Protein AF-F0XRX4-F1 (afdb_monomer_lite)

InterPro domains:
  IPR019019 H-type lectin domain [PF09458] (118-156)
  IPR037221 H-type lectin domain superfamily [G3DSA:2.60.40.2080] (77-157)
  IPR037221 H-type lectin domain superfamily [SSF141086] (106-167)

pLDDT: mean 74.39, std 20.49, range [30.7, 98.38]

Structure (mmCIF, N/CA/C/O backbone):
data_AF-F0XRX4-F1
#
_entry.id   AF-F0XRX4-F1
#
loop_
_atom_site.group_PDB
_atom_site.id
_atom_site.type_symbol
_atom_site.label_atom_id
_atom_site.label_alt_id
_atom_site.label_comp_id
_atom_site.label_asym_id
_atom_site.label_entity_id
_atom_site.label_seq_id
_atom_site.pdbx_PDB_ins_code
_atom_site.Cartn_x
_atom_site.Cartn_y
_atom_site.Cartn_z
_atom_site.occupancy
_atom_site.B_iso_or_equiv
_atom_site.auth_seq_id
_atom_site.auth_comp_id
_atom_site.auth_asym_id
_atom_site.auth_atom_id
_atom_site.pdbx_PDB_model_num
ATOM 1 N N . MET A 1 1 ? -14.670 41.057 40.651 1.00 52.41 1 MET A N 1
ATOM 2 C CA . MET A 1 1 ? -14.157 40.049 41.609 1.00 52.41 1 MET A CA 1
ATOM 3 C C . MET A 1 1 ? -13.850 40.793 42.905 1.00 52.41 1 MET A C 1
ATOM 5 O O . MET A 1 1 ? -13.531 41.975 42.804 1.00 52.41 1 MET A O 1
ATOM 9 N N . PRO A 1 2 ? -14.107 40.212 44.087 1.00 48.38 2 PRO A N 1
ATOM 10 C CA . PRO A 1 2 ? -13.478 38.968 44.546 1.00 48.38 2 PRO A CA 1
ATOM 11 C C . PRO A 1 2 ? -14.345 37.712 44.371 1.00 48.38 2 PRO A C 1
ATOM 13 O O . PRO A 1 2 ? -15.384 37.756 43.712 1.00 48.38 2 PRO A O 1
ATOM 16 N N . ASP A 1 3 ? -13.838 36.601 44.903 1.00 46.47 3 ASP A N 1
ATOM 17 C CA . ASP A 1 3 ? -14.201 35.230 44.555 1.00 46.47 3 ASP A CA 1
ATOM 18 C C . ASP A 1 3 ? -15.249 34.540 45.436 1.00 46.47 3 ASP A C 1
ATOM 20 O O . ASP A 1 3 ? -15.666 34.997 46.499 1.00 46.47 3 ASP A O 1
ATOM 24 N N . THR A 1 4 ? -15.640 33.371 44.933 1.00 64.06 4 THR A N 1
ATOM 25 C CA . THR A 1 4 ? -16.513 32.359 45.529 1.00 64.06 4 THR A CA 1
ATOM 26 C C . THR A 1 4 ? -16.225 32.020 46.994 1.00 64.06 4 THR A C 1
ATOM 28 O O . THR A 1 4 ? -15.068 31.906 47.393 1.00 64.06 4 THR A O 1
ATOM 31 N N . LEU A 1 5 ? -17.263 31.584 47.717 1.00 52.06 5 LEU A N 1
ATOM 32 C CA . LEU A 1 5 ? -17.108 30.536 48.732 1.00 52.06 5 LEU A CA 1
ATOM 33 C C . LEU A 1 5 ? -18.310 29.579 48.710 1.00 52.06 5 LEU A C 1
ATOM 35 O O . LEU A 1 5 ? -19.432 29.952 49.051 1.00 52.06 5 LEU A O 1
ATOM 39 N N . LYS A 1 6 ? -18.072 28.326 48.301 1.00 57.78 6 LYS A N 1
ATOM 40 C CA . LYS A 1 6 ? -19.078 27.251 48.340 1.00 57.78 6 LYS A CA 1
ATOM 41 C C . LYS A 1 6 ? -19.464 26.966 49.795 1.00 57.78 6 LYS A C 1
ATOM 43 O O . LYS A 1 6 ? -18.584 26.707 50.612 1.00 57.78 6 LYS A O 1
ATOM 48 N N . ARG A 1 7 ? -20.762 26.922 50.112 1.00 53.88 7 ARG A N 1
ATOM 49 C CA . ARG A 1 7 ? -21.255 26.386 51.393 1.00 53.88 7 ARG A CA 1
ATOM 50 C C . ARG A 1 7 ? -21.878 25.011 51.185 1.00 53.88 7 ARG A C 1
ATOM 52 O O . ARG A 1 7 ? -22.999 24.885 50.707 1.00 53.88 7 ARG A O 1
ATOM 59 N N . GLN A 1 8 ? -21.114 23.986 51.544 1.00 51.47 8 GLN A N 1
ATOM 60 C CA . GLN A 1 8 ? -21.570 22.605 51.650 1.00 51.47 8 GLN A CA 1
ATOM 61 C C . GLN A 1 8 ? -22.544 22.492 52.831 1.00 51.47 8 GLN A C 1
ATOM 63 O O . GLN A 1 8 ? -22.157 22.741 53.972 1.00 51.47 8 GLN A O 1
ATOM 68 N N . ILE A 1 9 ? -23.803 22.131 52.572 1.00 49.22 9 ILE A N 1
ATOM 69 C CA . ILE A 1 9 ? -24.787 21.894 53.636 1.00 49.22 9 ILE A CA 1
ATOM 70 C C . ILE A 1 9 ? -24.642 20.447 54.111 1.00 49.22 9 ILE A C 1
ATOM 72 O O . ILE A 1 9 ? -24.895 19.506 53.362 1.00 49.22 9 ILE A O 1
ATOM 76 N N . VAL A 1 10 ? -24.218 20.279 55.363 1.00 46.25 10 VAL A N 1
ATOM 77 C CA . VAL A 1 10 ? -24.140 18.978 56.035 1.00 46.25 10 VAL A CA 1
ATOM 78 C C . VAL A 1 10 ? -25.480 18.709 56.710 1.00 46.25 10 VAL A C 1
ATOM 80 O O . VAL A 1 10 ? -25.827 19.382 57.679 1.00 46.25 10 VAL A O 1
ATOM 83 N N . LEU A 1 11 ? -26.232 17.727 56.212 1.00 40.41 11 LEU A N 1
ATOM 84 C CA . LEU A 1 11 ? -27.474 17.295 56.848 1.00 40.41 11 LEU A CA 1
ATOM 85 C C . LEU A 1 11 ? -27.159 16.459 58.096 1.00 40.41 11 LEU A C 1
ATOM 87 O O . LEU A 1 11 ? -26.442 15.462 58.019 1.00 40.41 11 LEU A O 1
ATOM 91 N N . ARG A 1 12 ? -27.707 16.872 59.241 1.00 49.91 12 ARG A N 1
ATOM 92 C CA . ARG A 1 12 ? -27.648 16.146 60.515 1.00 49.91 12 ARG A CA 1
ATOM 93 C C . ARG A 1 12 ? -29.079 15.831 60.966 1.00 49.91 12 ARG A C 1
ATOM 95 O O . ARG A 1 12 ? -29.767 16.757 61.387 1.00 49.91 12 ARG A O 1
ATOM 102 N N . PRO A 1 13 ? -29.551 14.578 60.867 1.00 44.75 13 PRO A N 1
ATOM 103 C CA . PRO A 1 13 ? -30.803 14.183 61.494 1.00 44.75 13 PRO A CA 1
ATOM 104 C C . PRO A 1 13 ? -30.582 14.017 63.004 1.00 44.75 13 PRO A C 1
ATOM 106 O O . PRO A 1 13 ? -29.969 13.049 63.449 1.00 44.75 13 PRO A O 1
ATOM 109 N N . GLU A 1 14 ? -31.072 14.974 63.787 1.00 41.38 14 GLU A N 1
ATOM 110 C CA . GLU A 1 14 ? -31.265 14.802 65.230 1.00 41.38 14 GLU A CA 1
ATOM 111 C C . GLU A 1 14 ? -32.590 14.073 65.498 1.00 41.38 14 GLU A C 1
ATOM 113 O O . GLU A 1 14 ? -33.519 14.125 64.688 1.00 41.38 14 GLU A O 1
ATOM 118 N N . PHE A 1 15 ? -32.695 13.405 66.646 1.00 34.72 15 PHE A N 1
ATOM 119 C CA . PHE A 1 15 ? -33.946 12.829 67.133 1.00 34.72 15 PHE A CA 1
ATOM 120 C C . PHE A 1 15 ? -34.073 13.029 68.644 1.00 34.72 15 PHE A C 1
ATOM 122 O O . PHE A 1 15 ? -33.090 12.954 69.380 1.00 34.72 15 PHE A O 1
ATOM 129 N N . THR A 1 16 ? -35.305 13.247 69.101 1.00 33.00 16 THR A N 1
ATOM 130 C CA . THR A 1 16 ? -35.636 13.498 70.508 1.00 33.00 16 THR A CA 1
ATOM 131 C C . THR A 1 16 ? -36.715 12.518 70.941 1.00 33.00 16 THR A C 1
ATOM 133 O O . THR A 1 16 ? -37.772 12.462 70.315 1.00 33.00 16 THR A O 1
ATOM 136 N N . LEU A 1 17 ? -36.481 11.780 72.029 1.00 36.50 17 LEU A N 1
ATOM 137 C CA . LEU A 1 17 ? -37.506 10.973 72.693 1.00 36.50 17 LEU A CA 1
ATOM 138 C C . LEU A 1 17 ? -37.454 11.209 74.210 1.00 36.50 17 LEU A C 1
ATOM 140 O O . LEU A 1 17 ? -36.380 11.280 74.797 1.00 36.50 17 LEU A O 1
ATOM 144 N N . ASN A 1 18 ? -38.632 11.398 74.800 1.00 30.70 18 ASN A N 1
ATOM 145 C CA . ASN A 1 18 ? -38.909 12.002 76.111 1.00 30.70 18 ASN A CA 1
ATOM 146 C C . ASN A 1 18 ? -40.381 11.658 76.446 1.00 30.70 18 ASN A C 1
ATOM 148 O O . ASN A 1 18 ? -41.175 11.646 75.507 1.00 30.70 18 ASN A O 1
ATOM 152 N N . ILE A 1 19 ? -40.903 11.442 77.664 1.00 43.97 19 ILE A N 1
ATOM 153 C CA . ILE A 1 19 ? -40.462 11.141 79.055 1.00 43.97 19 ILE A CA 1
ATOM 154 C C . ILE A 1 19 ? -41.730 10.592 79.795 1.00 43.97 19 ILE A C 1
ATOM 156 O O . ILE A 1 19 ? -42.807 10.616 79.205 1.00 43.97 19 ILE A O 1
ATOM 160 N N . TYR A 1 20 ? -41.781 10.063 81.030 1.00 33.28 20 TYR A N 1
ATOM 161 C CA . TYR A 1 20 ? -40.880 9.993 82.203 1.00 33.28 20 TYR A CA 1
ATOM 162 C C . TYR A 1 20 ? -40.793 8.530 82.741 1.00 33.28 20 TYR A C 1
ATOM 164 O O . TYR A 1 20 ? -40.969 7.582 81.981 1.00 33.28 20 TYR A O 1
ATOM 172 N N . GLY A 1 21 ? -40.548 8.333 84.047 1.00 35.66 21 GLY A N 1
ATOM 173 C CA . GLY A 1 21 ? -40.675 7.061 84.779 1.00 35.66 21 GLY A CA 1
ATOM 174 C C . GLY A 1 21 ? -41.156 7.276 86.227 1.00 35.66 21 GLY A C 1
ATOM 175 O O . GLY A 1 21 ? -41.481 8.402 86.601 1.00 35.66 21 GLY A O 1
ATOM 176 N N . GLY A 1 22 ? -41.182 6.223 87.056 1.00 34.81 22 GLY A N 1
ATOM 177 C CA . GLY A 1 22 ? -41.517 6.325 88.486 1.00 34.81 22 GLY A CA 1
ATOM 178 C C . GLY A 1 22 ? -41.597 4.972 89.208 1.00 34.81 22 GLY A C 1
ATOM 179 O O . GLY A 1 22 ? -42.133 4.011 88.662 1.00 34.81 22 GLY A O 1
ATOM 180 N N . SER A 1 23 ? -41.077 4.896 90.437 1.00 44.56 23 SER A N 1
ATOM 181 C CA . SER A 1 23 ? -41.183 3.710 91.306 1.00 44.56 23 SER A CA 1
ATOM 182 C C . SER A 1 23 ? -42.476 3.736 92.126 1.00 44.56 23 SER A C 1
ATOM 184 O O . SER A 1 23 ? -42.787 4.756 92.736 1.00 44.56 23 SER A O 1
ATOM 186 N N . GLY A 1 24 ? -43.192 2.609 92.214 1.00 37.84 24 GLY A N 1
ATOM 187 C CA . GLY A 1 24 ? -44.429 2.495 92.996 1.00 37.84 24 GLY A CA 1
ATOM 188 C C . GLY A 1 24 ? -44.750 1.052 93.396 1.00 37.84 24 GLY A C 1
ATOM 189 O O . GLY A 1 24 ? -44.839 0.171 92.550 1.00 37.84 24 GLY A O 1
ATOM 190 N N . SER A 1 25 ? -44.890 0.817 94.701 1.00 43.72 25 SER A N 1
ATOM 191 C CA . SER A 1 25 ? -45.121 -0.494 95.325 1.00 43.72 25 SER A CA 1
ATOM 192 C C . SER A 1 25 ? -46.487 -1.125 95.005 1.00 43.72 25 SER A C 1
ATOM 194 O O . SER A 1 25 ? -47.507 -0.451 95.110 1.00 43.72 25 SER A O 1
ATOM 196 N N . GLY A 1 26 ? -46.498 -2.452 94.814 1.00 43.12 26 GLY A N 1
ATOM 197 C CA . GLY A 1 26 ? -47.567 -3.321 95.329 1.00 43.12 26 GLY A CA 1
ATOM 198 C C . GLY A 1 26 ? -48.664 -3.763 94.353 1.00 43.12 26 GLY A C 1
ATOM 199 O O . GLY A 1 26 ? -49.542 -2.990 93.989 1.00 43.12 26 GLY A O 1
ATOM 200 N N . GLY A 1 27 ? -48.690 -5.061 94.030 1.00 34.59 27 GLY A N 1
ATOM 201 C CA . GLY A 1 27 ? -49.813 -5.705 93.338 1.00 34.59 27 GLY A CA 1
ATOM 202 C C . GLY A 1 27 ? -49.467 -7.105 92.827 1.00 34.59 27 GLY A C 1
ATOM 203 O O . GLY A 1 27 ? -48.570 -7.255 92.005 1.00 34.59 27 GLY A O 1
ATOM 204 N N . SER A 1 28 ? -50.175 -8.134 93.303 1.00 49.69 28 SER A N 1
ATOM 205 C CA . SER A 1 28 ? -50.052 -9.509 92.794 1.00 49.69 28 SER A CA 1
ATOM 206 C C . SER A 1 28 ? -51.140 -9.783 91.758 1.00 49.69 28 SER A C 1
ATOM 208 O O . SER A 1 28 ? -52.318 -9.708 92.105 1.00 49.69 28 SER A O 1
ATOM 210 N N . GLN A 1 29 ? -50.760 -10.127 90.522 1.00 36.91 29 GLN A N 1
ATOM 211 C CA . GLN A 1 29 ? -51.643 -10.746 89.525 1.00 36.91 29 GLN A CA 1
ATOM 212 C C . GLN A 1 29 ? -50.892 -11.772 88.654 1.00 36.91 29 GLN A C 1
ATOM 214 O O . GLN A 1 29 ? -49.667 -11.872 88.676 1.00 36.91 29 GLN A O 1
ATOM 219 N N . THR A 1 30 ? -51.672 -12.595 87.952 1.00 38.78 30 THR A N 1
ATOM 220 C CA . THR A 1 30 ? -51.289 -13.851 87.286 1.00 38.78 30 THR A CA 1
ATOM 221 C C . THR A 1 30 ? -50.401 -13.694 86.043 1.00 38.78 30 THR A C 1
ATOM 223 O O . THR A 1 30 ? -50.464 -12.661 85.375 1.00 38.78 30 THR A O 1
ATOM 226 N N . PRO A 1 31 ? -49.637 -14.739 85.655 1.00 41.53 31 PRO A N 1
ATOM 227 C CA . PRO A 1 31 ? -48.826 -14.716 84.440 1.00 41.53 31 PRO A CA 1
ATOM 228 C C . PRO A 1 31 ? -49.695 -14.635 83.176 1.00 41.53 31 PRO A C 1
ATOM 230 O O . PRO A 1 31 ? -50.450 -15.554 82.861 1.00 41.53 31 PRO A O 1
ATOM 233 N N . VAL A 1 32 ? -49.545 -13.546 82.423 1.00 43.41 32 VAL A N 1
ATOM 234 C CA . VAL A 1 32 ? -50.061 -13.425 81.052 1.00 43.41 32 VAL A CA 1
ATOM 235 C C . VAL A 1 32 ? -49.101 -14.155 80.109 1.00 43.41 32 VAL A C 1
ATOM 237 O O . VAL A 1 32 ? -47.883 -14.021 80.230 1.00 43.41 32 VAL A O 1
ATOM 240 N N . ALA A 1 33 ? -49.638 -14.948 79.180 1.00 46.38 33 ALA A N 1
ATOM 241 C CA . ALA A 1 33 ? -48.832 -15.691 78.215 1.00 46.38 33 ALA A CA 1
ATOM 242 C C . ALA A 1 33 ? -48.049 -14.749 77.281 1.00 46.38 33 ALA A C 1
ATOM 244 O O . ALA A 1 33 ? -48.566 -13.716 76.853 1.00 46.38 33 ALA A O 1
ATOM 245 N N . LEU A 1 34 ? -46.813 -15.125 76.928 1.00 43.62 34 LEU A N 1
ATOM 246 C CA . LEU A 1 34 ? -46.037 -14.383 75.934 1.00 43.62 34 LEU A CA 1
ATOM 247 C C . LEU A 1 34 ? -46.741 -14.444 74.564 1.00 43.62 34 LEU A C 1
ATOM 249 O O . LEU A 1 34 ? -47.227 -15.516 74.189 1.00 43.62 34 LEU A O 1
ATOM 253 N N . PRO A 1 35 ? -46.758 -13.346 73.782 1.00 44.56 35 PRO A N 1
ATOM 254 C CA . PRO A 1 35 ? -47.213 -13.396 72.398 1.00 44.56 35 PRO A CA 1
ATOM 255 C C . PRO A 1 35 ? -46.324 -14.342 71.581 1.00 44.56 35 PRO A C 1
ATOM 257 O O . PRO A 1 35 ? -45.129 -14.496 71.850 1.00 44.56 35 PRO A O 1
ATOM 260 N N . ALA A 1 36 ? -46.918 -14.996 70.582 1.00 47.88 36 ALA A N 1
ATOM 261 C CA . ALA A 1 36 ? -46.233 -16.019 69.807 1.00 47.88 36 ALA A CA 1
ATOM 262 C C . ALA A 1 36 ? -45.001 -15.467 69.065 1.00 47.88 36 ALA A C 1
ATOM 264 O O . ALA A 1 36 ? -45.025 -14.387 68.477 1.00 47.88 36 ALA A O 1
ATOM 265 N N . ARG A 1 37 ? -43.931 -16.268 69.082 1.00 45.81 37 ARG A N 1
ATOM 266 C CA . ARG A 1 37 ? -42.669 -16.088 68.348 1.00 45.81 37 ARG A CA 1
ATOM 267 C C . ARG A 1 37 ? -42.914 -15.604 66.913 1.00 45.81 37 ARG A C 1
ATOM 269 O O . ARG A 1 37 ? -43.599 -16.301 66.173 1.00 45.81 37 ARG A O 1
ATOM 276 N N . ASN A 1 38 ? -42.286 -14.485 66.529 1.00 48.38 38 ASN A N 1
ATOM 277 C CA . ASN A 1 38 ? -42.379 -13.865 65.198 1.00 48.38 38 ASN A CA 1
ATOM 278 C C . ASN A 1 38 ? -42.434 -14.896 64.055 1.00 48.38 38 ASN A C 1
ATOM 280 O O . ASN A 1 38 ? -41.405 -15.452 63.659 1.00 48.38 38 ASN A O 1
ATOM 284 N N . THR A 1 39 ? -43.620 -15.097 63.483 1.00 54.62 39 THR A N 1
ATOM 285 C CA . THR A 1 39 ? -43.775 -15.679 62.150 1.00 54.62 39 THR A CA 1
ATOM 286 C C . THR A 1 39 ? -43.256 -14.668 61.141 1.00 54.62 39 THR A C 1
ATOM 288 O O . THR A 1 39 ? -43.887 -13.637 60.914 1.00 54.62 39 THR A O 1
ATOM 291 N N . VAL A 1 40 ? -42.083 -14.945 60.568 1.00 60.38 40 VAL A N 1
ATOM 292 C CA . VAL A 1 40 ? -41.563 -14.182 59.427 1.00 60.38 40 VAL A CA 1
ATOM 293 C C . VAL A 1 40 ? -42.552 -14.340 58.277 1.00 60.38 40 VAL A C 1
ATOM 295 O O . VAL A 1 40 ? -42.953 -15.459 57.961 1.00 60.38 40 VAL A O 1
ATOM 298 N N . ASP A 1 41 ? -42.956 -13.222 57.680 1.00 72.12 41 ASP A N 1
ATOM 299 C CA . ASP A 1 41 ? -43.899 -13.221 56.568 1.00 72.12 41 ASP A CA 1
ATOM 300 C C . ASP A 1 41 ? -43.330 -14.047 55.389 1.00 72.12 41 ASP A C 1
ATOM 302 O O . ASP A 1 41 ? -42.164 -13.849 55.007 1.00 72.12 41 ASP A O 1
ATOM 306 N N . PRO A 1 42 ? -44.097 -14.993 54.811 1.00 73.44 42 PRO A N 1
ATOM 307 C CA . PRO A 1 42 ? -43.618 -15.804 53.695 1.00 73.44 42 PRO A CA 1
ATOM 308 C C . PRO A 1 42 ? -43.205 -14.947 52.489 1.00 73.44 42 PRO A C 1
ATOM 310 O O . PRO A 1 42 ? -42.192 -15.249 51.861 1.00 73.44 42 PRO A O 1
ATOM 313 N N . THR A 1 43 ? -43.885 -13.824 52.229 1.00 81.81 43 THR A N 1
ATOM 314 C CA . THR A 1 43 ? -43.551 -12.920 51.112 1.00 81.81 43 THR A CA 1
ATOM 315 C C . THR A 1 43 ? -42.171 -12.278 51.285 1.00 81.81 43 THR A C 1
ATOM 317 O O . THR A 1 43 ? -41.396 -12.184 50.334 1.00 81.81 43 THR A O 1
ATOM 320 N N . VAL A 1 44 ? -41.799 -11.915 52.519 1.00 82.62 44 VAL A N 1
ATOM 321 C CA . VAL A 1 44 ? -40.459 -11.402 52.853 1.00 82.62 44 VAL A CA 1
ATOM 322 C C . VAL A 1 44 ? -39.396 -12.484 52.647 1.00 82.62 44 VAL A C 1
ATOM 324 O O . VAL A 1 44 ? -38.275 -12.181 52.237 1.00 82.62 44 VAL A O 1
ATOM 327 N N . THR A 1 45 ? -39.744 -13.751 52.880 1.00 86.12 45 THR A N 1
ATOM 328 C CA . THR A 1 45 ? -38.838 -14.889 52.673 1.00 86.12 45 THR A CA 1
ATOM 329 C C . THR A 1 45 ? -38.581 -15.137 51.182 1.00 86.12 45 THR A C 1
ATOM 331 O O . THR A 1 45 ? -37.426 -15.295 50.786 1.00 86.12 45 THR A O 1
ATOM 334 N N . GLU A 1 46 ? -39.620 -15.093 50.344 1.00 89.00 46 GLU A N 1
ATOM 335 C CA . GLU A 1 46 ? -39.508 -15.210 48.880 1.00 89.00 46 GLU A CA 1
ATOM 336 C C . GLU A 1 46 ? -38.710 -14.047 48.269 1.00 89.00 46 GLU A C 1
ATOM 338 O O . GLU A 1 46 ? -37.778 -14.270 47.491 1.00 89.00 46 GLU A O 1
ATOM 343 N N . LEU A 1 47 ? -38.988 -12.807 48.691 1.00 91.25 47 LEU A N 1
ATOM 344 C CA . LEU A 1 47 ? -38.222 -11.624 48.282 1.00 91.25 47 LEU A CA 1
ATOM 345 C C . LEU A 1 47 ? -36.731 -11.750 48.644 1.00 91.25 47 LEU A C 1
ATOM 347 O O . LEU A 1 47 ? -35.867 -11.392 47.841 1.00 91.25 47 LEU A O 1
ATOM 351 N N . LEU A 1 48 ? -36.405 -12.310 49.815 1.00 92.94 48 LEU A N 1
ATOM 352 C CA . LEU A 1 48 ? -35.019 -12.537 50.235 1.00 92.94 48 LEU A CA 1
ATOM 353 C C . LEU A 1 48 ? -34.296 -13.591 49.373 1.00 92.94 48 LEU A C 1
ATOM 355 O O . LEU A 1 48 ? -33.072 -13.532 49.240 1.00 92.94 48 LEU A O 1
ATOM 359 N N . VAL A 1 49 ? -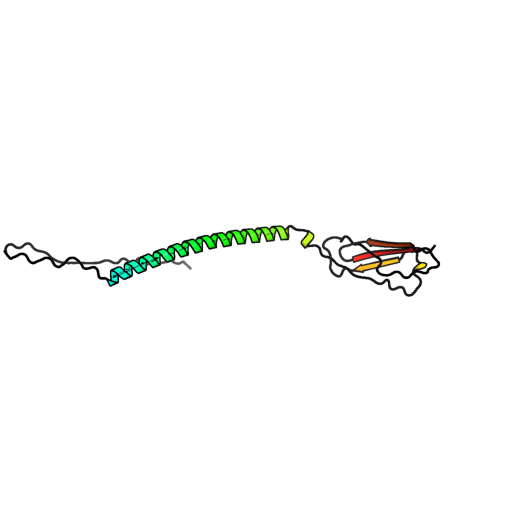35.018 -14.552 48.786 1.00 94.31 49 VAL A N 1
ATOM 360 C CA . VAL A 1 49 ? -34.459 -15.508 47.811 1.00 94.31 49 VAL A CA 1
ATOM 361 C C . VAL A 1 49 ? -34.228 -14.816 46.466 1.00 94.31 49 VAL A C 1
ATOM 363 O O . VAL A 1 49 ? -33.111 -14.860 45.950 1.00 94.31 49 VAL A O 1
ATOM 366 N N . ALA A 1 50 ? -35.225 -14.091 45.950 1.00 92.88 50 ALA A N 1
ATOM 367 C CA . ALA A 1 50 ? -35.119 -13.373 44.678 1.00 92.88 50 ALA A CA 1
ATOM 368 C C . ALA A 1 50 ? -33.966 -12.349 44.665 1.00 92.88 50 ALA A C 1
ATOM 370 O O . ALA A 1 50 ? -33.218 -12.263 43.690 1.00 92.88 50 ALA A O 1
ATOM 371 N N . VAL A 1 51 ? -33.756 -11.622 45.771 1.00 95.69 51 VAL A N 1
ATOM 372 C CA . VAL A 1 51 ? -32.624 -10.690 45.921 1.00 95.69 51 VAL A CA 1
ATOM 373 C C . VAL A 1 51 ? -31.274 -11.419 45.880 1.00 95.69 51 VAL A C 1
ATOM 375 O O . VAL A 1 51 ? -30.338 -10.915 45.258 1.00 95.69 51 VAL A O 1
ATOM 378 N N . LYS A 1 52 ? -31.151 -12.617 46.470 1.00 95.94 52 LYS A N 1
ATOM 379 C CA . LYS A 1 52 ? -29.905 -13.410 46.415 1.00 95.94 52 LYS A CA 1
ATOM 380 C C . LYS A 1 52 ? -29.605 -13.897 45.000 1.00 95.94 52 LYS A C 1
ATOM 382 O O . LYS A 1 52 ? -28.470 -13.768 44.550 1.00 95.94 52 LYS A O 1
ATOM 387 N N . GLU A 1 53 ? -30.611 -14.398 44.285 1.00 95.56 53 GLU A N 1
ATOM 388 C CA . GLU A 1 53 ? -30.452 -14.804 42.885 1.00 95.56 53 GLU A CA 1
ATOM 389 C C . GLU A 1 53 ? -30.065 -13.637 41.973 1.00 95.56 53 GLU A C 1
ATOM 391 O O . GLU A 1 53 ? -29.190 -13.785 41.122 1.00 95.56 53 GLU A O 1
ATOM 396 N N . LEU A 1 54 ? -30.707 -12.477 42.142 1.00 96.69 54 LEU A N 1
ATOM 397 C CA . LEU A 1 54 ? -30.374 -11.277 41.379 1.00 96.69 54 LEU A CA 1
ATOM 398 C C . LEU A 1 54 ? -28.945 -10.807 41.684 1.00 96.69 54 LEU A C 1
ATOM 400 O O . LEU A 1 54 ? -28.205 -10.473 40.764 1.00 96.69 54 LEU A O 1
ATOM 404 N N . THR A 1 55 ? -28.528 -10.859 42.954 1.00 97.12 55 THR A N 1
ATOM 405 C CA . THR A 1 55 ? -27.152 -10.535 43.369 1.00 97.12 55 THR A CA 1
ATOM 406 C C . THR A 1 55 ? -26.126 -11.466 42.715 1.00 97.12 55 THR A C 1
ATOM 408 O O . THR A 1 55 ? -25.094 -10.994 42.243 1.00 97.12 55 THR A O 1
ATOM 411 N N . ALA A 1 56 ? -26.407 -12.773 42.632 1.00 96.62 56 ALA A N 1
ATOM 412 C CA . ALA A 1 56 ? -25.542 -13.723 41.931 1.00 96.62 56 ALA A CA 1
ATOM 413 C C . ALA A 1 56 ? -25.426 -13.384 40.434 1.00 96.62 56 ALA A C 1
ATOM 415 O O . ALA A 1 56 ? -24.321 -13.170 39.942 1.00 96.62 56 ALA A O 1
ATOM 416 N N . LYS A 1 57 ? -26.564 -13.200 39.747 1.00 97.31 57 LYS A N 1
ATOM 417 C CA . LYS A 1 57 ? -26.620 -12.846 38.315 1.00 97.31 57 LYS A CA 1
ATOM 418 C C . LYS A 1 57 ? -25.859 -11.547 37.999 1.00 97.31 57 LYS A C 1
ATOM 420 O O . LYS A 1 57 ? -25.179 -11.478 36.980 1.00 97.31 57 LYS A O 1
ATOM 425 N N . VAL A 1 58 ? -25.924 -10.540 38.876 1.00 97.88 58 VAL A N 1
ATOM 426 C CA . VAL A 1 58 ? -25.158 -9.285 38.739 1.00 97.88 58 VAL A CA 1
ATOM 427 C C . VAL A 1 58 ? -23.650 -9.511 38.910 1.00 97.88 58 VAL A C 1
ATOM 429 O O . VAL A 1 58 ? -22.865 -8.939 38.155 1.00 97.88 58 VAL A O 1
ATOM 432 N N . ASN A 1 59 ? -23.226 -10.364 39.848 1.00 97.56 59 ASN A N 1
ATOM 433 C CA . ASN A 1 59 ? -21.809 -10.709 40.014 1.00 97.56 59 ASN A CA 1
ATOM 434 C C . ASN A 1 59 ? -21.260 -11.481 38.801 1.00 97.56 59 ASN A C 1
ATOM 436 O O . ASN A 1 59 ? -20.158 -11.185 38.341 1.00 97.56 59 ASN A O 1
ATOM 440 N N . ASP A 1 60 ? -22.033 -12.417 38.247 1.00 97.12 60 ASP A N 1
ATOM 441 C CA . ASP A 1 60 ? -21.654 -13.165 37.043 1.00 97.12 60 ASP A CA 1
ATOM 442 C C . ASP A 1 60 ? -21.515 -12.225 35.832 1.00 97.12 60 ASP A C 1
ATOM 444 O O . ASP A 1 60 ? -20.477 -12.212 35.169 1.00 97.12 60 ASP A O 1
ATOM 448 N N . GLN A 1 61 ? -22.485 -11.328 35.622 1.00 97.62 61 GLN A N 1
ATOM 449 C CA . GLN A 1 61 ? -22.401 -10.280 34.595 1.00 97.62 61 GLN A CA 1
ATOM 450 C C . GLN A 1 61 ? -21.194 -9.347 34.795 1.00 97.62 61 GLN A C 1
ATOM 452 O O . GLN A 1 61 ? -20.540 -8.963 33.824 1.00 97.62 61 GLN A O 1
ATOM 457 N N . GLN A 1 62 ? -20.851 -8.998 36.039 1.00 97.31 62 GLN A N 1
ATOM 458 C CA . GLN A 1 62 ? -19.669 -8.188 36.344 1.00 97.31 62 GLN A CA 1
ATOM 459 C C . GLN A 1 62 ? -18.360 -8.926 36.002 1.00 97.31 62 GLN A C 1
ATOM 461 O O . GLN A 1 62 ? -17.401 -8.292 35.546 1.00 97.31 62 GLN A O 1
ATOM 466 N N . ASN A 1 63 ? -18.312 -10.252 36.165 1.00 97.25 63 ASN A N 1
ATOM 467 C CA . ASN A 1 63 ? -17.183 -11.079 35.737 1.00 97.25 63 ASN A CA 1
ATOM 468 C C . ASN A 1 63 ? -17.064 -11.113 34.203 1.00 97.25 63 ASN A C 1
ATOM 470 O O . ASN A 1 63 ? -15.976 -10.855 33.678 1.00 97.25 63 ASN A O 1
ATOM 474 N N . ASP A 1 64 ? -18.171 -11.325 33.485 1.00 97.75 64 ASP A N 1
ATOM 475 C CA . ASP A 1 64 ? -18.207 -11.335 32.015 1.00 97.75 64 ASP A CA 1
ATOM 476 C C . ASP A 1 64 ? -17.784 -9.986 31.414 1.00 97.75 64 ASP A C 1
ATOM 478 O O . ASP A 1 64 ? -16.923 -9.935 30.533 1.00 97.75 64 ASP A O 1
ATOM 482 N N . ILE A 1 65 ? -18.304 -8.870 31.940 1.00 97.88 65 ILE A N 1
ATOM 483 C CA . ILE A 1 65 ? -17.897 -7.511 31.539 1.00 97.88 65 ILE A CA 1
ATOM 484 C C . ILE A 1 65 ? -16.388 -7.307 31.761 1.00 97.88 65 ILE A C 1
ATOM 486 O O . ILE A 1 65 ? -15.702 -6.727 30.916 1.00 97.88 65 ILE A O 1
ATOM 490 N N . THR A 1 66 ? -15.842 -7.832 32.862 1.00 97.81 66 THR A N 1
ATOM 491 C CA . THR A 1 66 ? -14.405 -7.752 33.171 1.00 97.81 66 THR A CA 1
ATOM 492 C C .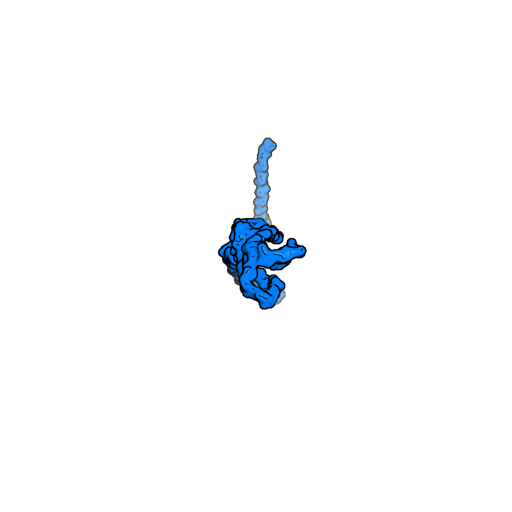 THR A 1 66 ? -13.558 -8.606 32.217 1.00 97.81 66 THR A C 1
ATOM 494 O O . THR A 1 66 ? -12.447 -8.209 31.852 1.00 97.81 66 THR A O 1
ATOM 497 N N . ALA A 1 67 ? -14.062 -9.761 31.772 1.00 97.69 67 ALA A N 1
ATOM 498 C CA . ALA A 1 67 ? -13.406 -10.604 30.774 1.00 97.69 67 ALA A CA 1
ATOM 499 C C . ALA A 1 67 ? -13.432 -9.963 29.373 1.00 97.69 67 ALA A C 1
ATOM 501 O O . ALA A 1 67 ? -12.392 -9.877 28.714 1.00 97.69 67 ALA A O 1
ATOM 502 N N . LEU A 1 68 ? -14.585 -9.433 28.953 1.00 98.19 68 LEU A N 1
ATOM 503 C CA . LEU A 1 68 ? -14.750 -8.708 27.690 1.00 98.19 68 LEU A CA 1
ATOM 504 C C . LEU A 1 68 ? -13.862 -7.457 27.631 1.00 98.19 68 LEU A C 1
ATOM 506 O O . LEU A 1 68 ? -13.201 -7.225 26.620 1.00 98.19 68 LEU A O 1
ATOM 510 N N . GLY A 1 69 ? -13.757 -6.698 28.728 1.00 98.38 69 GLY A N 1
ATOM 511 C CA . GLY A 1 69 ? -12.858 -5.542 28.817 1.00 98.38 69 GLY A CA 1
ATOM 512 C C . GLY A 1 69 ? -11.388 -5.896 28.554 1.00 98.38 69 GLY A C 1
ATOM 513 O O . GLY A 1 69 ? -10.701 -5.179 27.826 1.00 98.38 69 GLY A O 1
ATOM 514 N N . LYS A 1 70 ? -10.909 -7.040 29.065 1.00 97.62 70 LYS A N 1
ATOM 515 C CA . LYS A 1 70 ? -9.550 -7.541 28.775 1.00 97.62 70 LYS A CA 1
ATOM 516 C C . LYS A 1 70 ? -9.377 -7.915 27.300 1.00 97.62 70 LYS A C 1
ATOM 518 O O . LYS A 1 70 ? -8.343 -7.590 26.718 1.00 97.62 70 LYS A O 1
ATOM 523 N N . LEU A 1 71 ? -10.378 -8.560 26.695 1.00 98.06 71 LEU A N 1
ATOM 524 C CA . LEU A 1 71 ? -10.348 -8.946 25.281 1.00 98.06 71 LEU A CA 1
ATOM 525 C C . LEU A 1 71 ? -10.289 -7.723 24.352 1.00 98.06 71 LEU A C 1
ATOM 527 O O . LEU A 1 71 ? -9.500 -7.718 23.410 1.00 98.06 71 LEU A O 1
ATOM 531 N N . VAL A 1 72 ? -11.061 -6.671 24.639 1.00 98.38 72 VAL A N 1
ATOM 532 C CA . VAL A 1 72 ? -11.045 -5.418 23.859 1.00 98.38 72 VAL A CA 1
ATOM 533 C C . VAL A 1 72 ? -9.671 -4.740 23.917 1.00 98.38 72 VAL A C 1
ATOM 535 O O . VAL A 1 72 ? -9.160 -4.307 22.886 1.00 98.38 72 VAL A O 1
ATOM 538 N N . VAL A 1 73 ? -9.026 -4.696 25.089 1.00 98.06 73 VAL A N 1
ATOM 539 C CA . VAL A 1 73 ? -7.671 -4.127 25.236 1.00 98.06 73 VAL A CA 1
ATOM 540 C C . VAL A 1 73 ? -6.624 -4.941 24.461 1.00 98.06 73 VAL A C 1
ATOM 542 O O . VAL A 1 73 ? -5.792 -4.367 23.759 1.00 98.06 73 VAL A O 1
ATOM 545 N N . ASP A 1 74 ? -6.677 -6.273 24.527 1.00 98.06 74 ASP A N 1
ATOM 546 C CA . ASP A 1 74 ? -5.794 -7.155 23.750 1.00 98.06 74 ASP A CA 1
ATOM 547 C C . ASP A 1 74 ? -5.999 -6.999 22.228 1.00 98.06 74 ASP A C 1
ATOM 549 O O . ASP A 1 74 ? -5.028 -6.886 21.474 1.00 98.06 74 ASP A O 1
ATOM 553 N N . GLN A 1 75 ? -7.248 -6.893 21.766 1.00 97.75 75 GLN A N 1
ATOM 554 C CA . GLN A 1 75 ? -7.565 -6.606 20.364 1.00 97.75 75 GLN A CA 1
ATOM 555 C C . GLN A 1 75 ? -7.048 -5.228 19.922 1.00 97.75 75 GLN A C 1
ATOM 557 O O . GLN A 1 75 ? -6.420 -5.130 18.867 1.00 97.75 75 GLN A O 1
ATOM 562 N N . GLN A 1 76 ? -7.218 -4.183 20.738 1.00 97.81 76 GLN A N 1
ATOM 563 C CA . GLN A 1 76 ? -6.701 -2.843 20.441 1.00 97.81 76 GLN A CA 1
ATOM 564 C C . GLN A 1 76 ? -5.166 -2.831 20.333 1.00 97.81 76 GLN A C 1
ATOM 566 O O . GLN A 1 76 ? -4.608 -2.216 19.418 1.00 97.81 76 GLN A O 1
ATOM 571 N N . ASN A 1 77 ? -4.470 -3.562 21.209 1.00 97.44 77 ASN A N 1
ATOM 572 C CA . ASN A 1 77 ? -3.015 -3.721 21.143 1.00 97.44 77 ASN A CA 1
ATOM 573 C C . ASN A 1 77 ? -2.583 -4.434 19.849 1.00 97.44 77 ASN A C 1
ATOM 575 O O . ASN A 1 77 ? -1.642 -3.995 19.182 1.00 97.44 77 ASN A O 1
ATOM 579 N N . LYS A 1 78 ? -3.301 -5.492 19.443 1.00 97.81 78 LYS A N 1
ATOM 580 C CA . LYS A 1 78 ? -3.052 -6.226 18.189 1.00 97.81 78 LYS A CA 1
ATOM 581 C C . LYS A 1 78 ? -3.272 -5.357 16.949 1.00 97.81 78 LYS A C 1
ATOM 583 O O . LYS A 1 78 ? -2.427 -5.379 16.055 1.00 97.81 78 LYS A O 1
ATOM 588 N N . ILE A 1 79 ? -4.339 -4.556 16.909 1.00 97.31 79 ILE A N 1
ATOM 589 C CA . ILE A 1 79 ? -4.600 -3.590 15.826 1.00 97.31 79 ILE A CA 1
ATOM 590 C C . ILE A 1 79 ? -3.461 -2.565 15.743 1.00 97.31 79 ILE A C 1
ATOM 592 O O . ILE A 1 79 ? -2.860 -2.398 14.684 1.00 97.31 79 ILE A O 1
ATOM 596 N N . THR A 1 80 ? -3.084 -1.961 16.873 1.00 97.00 80 THR A N 1
ATOM 597 C CA . THR A 1 80 ? -2.007 -0.955 16.946 1.00 97.00 80 THR A CA 1
ATOM 598 C C . THR A 1 80 ? -0.656 -1.516 16.470 1.00 97.00 80 THR A C 1
ATOM 600 O O . THR A 1 80 ? 0.090 -0.855 15.739 1.00 97.00 80 THR A O 1
ATOM 603 N N . ALA A 1 81 ? -0.347 -2.771 16.815 1.00 95.31 81 ALA A N 1
ATOM 604 C CA . ALA A 1 81 ? 0.848 -3.465 16.339 1.00 95.31 81 ALA A CA 1
ATOM 605 C C . ALA A 1 81 ? 0.798 -3.778 14.829 1.00 95.31 81 ALA A C 1
ATOM 607 O O . ALA A 1 81 ? 1.815 -3.655 14.142 1.00 95.31 81 ALA A O 1
ATOM 608 N N . LEU A 1 82 ? -0.367 -4.154 14.288 1.00 94.12 82 LEU A N 1
ATOM 609 C CA . LEU A 1 82 ? -0.551 -4.385 12.850 1.00 94.12 82 LEU A CA 1
ATOM 610 C C . LEU A 1 82 ? -0.442 -3.086 12.043 1.00 94.12 82 LEU A C 1
ATOM 612 O O . LEU A 1 82 ? 0.272 -3.068 11.043 1.00 94.12 82 LEU A O 1
ATOM 616 N N . GLU A 1 83 ? -1.049 -1.991 12.503 1.00 91.25 83 GLU A N 1
ATOM 617 C CA . GLU A 1 83 ? -0.879 -0.664 11.900 1.00 91.25 83 GLU A CA 1
ATOM 618 C C . GLU A 1 83 ? 0.588 -0.238 11.857 1.00 91.25 83 GLU A C 1
ATOM 620 O O . GLU A 1 83 ? 1.067 0.234 10.827 1.00 91.25 83 GLU A O 1
ATOM 625 N N . THR A 1 84 ? 1.311 -0.417 12.966 1.00 91.44 84 THR A N 1
ATOM 626 C CA . THR A 1 84 ? 2.739 -0.080 13.056 1.00 91.44 84 THR A CA 1
ATOM 627 C C . THR A 1 84 ? 3.550 -0.891 12.045 1.00 91.44 84 THR A C 1
ATOM 629 O O . THR A 1 84 ? 4.371 -0.332 11.320 1.00 91.44 84 THR A O 1
ATOM 632 N N . ARG A 1 85 ? 3.265 -2.196 11.920 1.00 87.69 85 ARG A N 1
ATOM 633 C CA . ARG A 1 85 ? 3.902 -3.067 10.922 1.00 87.69 85 ARG A CA 1
ATOM 634 C C . ARG A 1 85 ? 3.591 -2.623 9.492 1.00 87.69 85 ARG A C 1
ATOM 636 O O . ARG A 1 85 ? 4.524 -2.517 8.705 1.00 87.69 85 ARG A O 1
ATOM 643 N N . ILE A 1 86 ? 2.335 -2.311 9.169 1.00 84.25 86 ILE A N 1
ATOM 644 C CA . ILE A 1 86 ? 1.919 -1.821 7.841 1.00 84.25 86 ILE A CA 1
ATOM 645 C C . ILE A 1 86 ? 2.640 -0.509 7.500 1.00 84.25 86 ILE A C 1
ATOM 647 O O . ILE A 1 86 ? 3.242 -0.401 6.436 1.00 84.25 86 ILE A O 1
ATOM 651 N N . LYS A 1 87 ? 2.668 0.453 8.431 1.00 81.19 87 LYS A N 1
ATOM 652 C CA . LYS A 1 87 ? 3.371 1.739 8.270 1.00 81.19 87 LYS A CA 1
ATOM 653 C C . LYS A 1 87 ? 4.891 1.568 8.108 1.00 81.19 87 LYS A C 1
ATOM 655 O O . LYS A 1 87 ? 5.522 2.398 7.467 1.00 81.19 87 LYS A O 1
ATOM 660 N N . SER A 1 88 ? 5.475 0.487 8.636 1.00 78.62 88 SER A N 1
ATOM 661 C CA . SER A 1 88 ? 6.899 0.150 8.463 1.00 78.62 88 SER A CA 1
ATOM 662 C C . SER A 1 88 ? 7.244 -0.650 7.194 1.00 78.62 88 SER A C 1
ATOM 664 O O . SER A 1 88 ? 8.413 -0.976 7.000 1.00 78.62 88 SER A O 1
ATOM 666 N N . GLN A 1 89 ? 6.274 -1.006 6.340 1.00 77.31 89 GLN A N 1
ATOM 667 C CA . GLN A 1 89 ? 6.516 -1.813 5.134 1.00 77.31 89 GLN A CA 1
ATOM 668 C C . GLN A 1 89 ? 6.715 -0.928 3.889 1.00 77.31 89 GLN 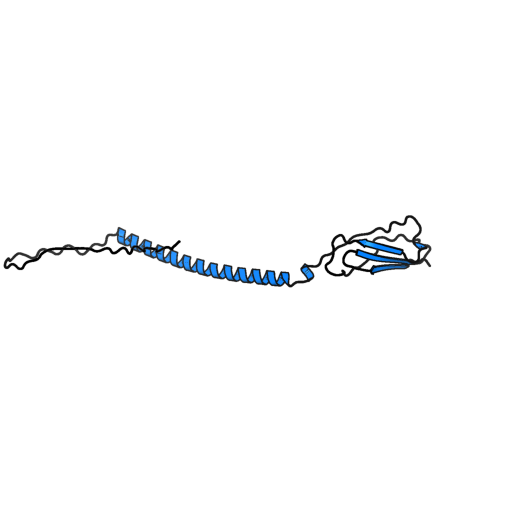A C 1
ATOM 670 O O . GLN A 1 89 ? 5.730 -0.486 3.296 1.00 77.31 89 GLN A O 1
ATOM 675 N N . PRO A 1 90 ? 7.962 -0.704 3.419 1.00 62.91 90 PRO A N 1
ATOM 676 C CA . PRO A 1 90 ? 8.230 0.227 2.318 1.00 62.91 90 PRO A CA 1
ATOM 677 C C . PRO A 1 90 ? 7.648 -0.230 0.972 1.00 62.91 90 PRO A C 1
ATOM 679 O O . PRO A 1 90 ? 7.464 0.588 0.076 1.00 62.91 90 PRO A O 1
ATOM 682 N N . TRP A 1 91 ? 7.327 -1.519 0.811 1.00 58.91 91 TRP A N 1
ATOM 683 C CA . TRP A 1 91 ? 6.729 -2.035 -0.422 1.00 58.91 91 TRP A CA 1
ATOM 684 C C . TRP A 1 91 ? 5.250 -1.660 -0.594 1.00 58.91 91 TRP A C 1
ATOM 686 O O . TRP A 1 91 ? 4.785 -1.573 -1.724 1.00 58.91 91 TRP A O 1
ATOM 696 N N . LEU A 1 92 ? 4.513 -1.380 0.490 1.00 57.25 92 LEU A N 1
ATOM 697 C CA . LEU A 1 92 ? 3.114 -0.933 0.399 1.00 57.25 92 LEU A CA 1
ATOM 698 C C . LEU A 1 92 ? 2.983 0.525 -0.077 1.00 57.25 92 LEU A C 1
ATOM 700 O O . LEU A 1 92 ? 1.899 0.943 -0.470 1.00 57.25 92 LEU A O 1
ATOM 704 N N . ALA A 1 93 ? 4.087 1.279 -0.081 1.00 60.50 93 ALA A N 1
ATOM 705 C CA . ALA A 1 93 ? 4.177 2.631 -0.630 1.00 60.50 93 ALA A CA 1
ATOM 706 C C . ALA A 1 93 ? 4.693 2.665 -2.087 1.00 60.50 93 ALA A C 1
ATOM 708 O O . ALA A 1 93 ? 5.011 3.737 -2.600 1.00 60.50 93 ALA A O 1
ATOM 709 N N . GLN A 1 94 ? 4.805 1.515 -2.766 1.00 66.69 94 GLN A N 1
ATOM 710 C CA . GLN A 1 94 ? 5.254 1.465 -4.159 1.00 66.69 94 GLN A CA 1
ATOM 711 C C . GLN A 1 94 ? 4.176 1.996 -5.110 1.00 66.69 94 GLN A C 1
ATOM 713 O O . GLN A 1 94 ? 3.300 1.265 -5.571 1.00 66.69 94 GLN A O 1
ATOM 718 N N . THR A 1 95 ? 4.284 3.280 -5.456 1.00 73.94 95 THR A N 1
ATOM 719 C CA . THR A 1 95 ? 3.691 3.809 -6.687 1.00 73.94 95 THR A CA 1
ATOM 720 C C . THR A 1 95 ? 4.222 3.002 -7.869 1.00 73.94 95 THR A C 1
ATOM 722 O O . THR A 1 95 ? 5.428 2.804 -8.003 1.00 73.94 95 THR A O 1
ATOM 725 N N . VAL A 1 96 ? 3.317 2.557 -8.736 1.00 82.81 96 VAL A N 1
ATOM 726 C CA . VAL A 1 96 ? 3.629 1.955 -10.034 1.00 82.81 96 VAL A CA 1
ATOM 727 C C . VAL A 1 96 ? 2.887 2.756 -11.097 1.00 82.81 96 VAL A C 1
ATOM 729 O O . VAL A 1 96 ? 1.735 3.152 -10.889 1.00 82.81 96 VAL A O 1
ATOM 732 N N . ASP A 1 97 ? 3.558 2.986 -12.219 1.00 84.88 97 ASP A N 1
ATOM 733 C CA . ASP A 1 97 ? 2.998 3.588 -13.423 1.00 84.88 97 ASP A CA 1
ATOM 734 C C . ASP A 1 97 ? 3.421 2.760 -14.644 1.00 84.88 97 ASP A C 1
ATOM 736 O O . ASP A 1 97 ? 4.478 2.121 -14.629 1.00 84.88 97 ASP A O 1
ATOM 740 N N . CYS A 1 98 ? 2.579 2.708 -15.675 1.00 87.25 98 CYS A N 1
ATOM 741 C CA . CYS A 1 98 ? 2.822 1.909 -16.874 1.00 87.25 98 CYS A CA 1
ATOM 742 C C . CYS A 1 98 ? 1.989 2.393 -18.068 1.00 87.25 98 CYS A C 1
ATOM 744 O O . CYS A 1 98 ? 0.923 2.986 -17.921 1.00 87.25 98 CYS A O 1
ATOM 746 N N . GLY A 1 99 ? 2.464 2.104 -19.280 1.00 86.00 99 GLY A N 1
ATOM 747 C CA . GLY A 1 99 ? 1.786 2.499 -20.510 1.00 86.00 99 GLY A CA 1
ATOM 748 C C . GLY A 1 99 ? 2.412 1.877 -21.754 1.00 86.00 99 GLY A C 1
ATOM 749 O O . GLY A 1 99 ? 3.306 1.036 -21.681 1.00 86.00 99 GLY A O 1
ATOM 750 N N . THR A 1 100 ? 1.925 2.282 -22.923 1.00 84.88 100 THR A N 1
ATOM 751 C CA . THR A 1 100 ? 2.527 1.958 -24.222 1.00 84.88 100 THR A CA 1
ATOM 752 C C . THR A 1 100 ? 2.540 3.223 -25.060 1.00 84.88 100 THR A C 1
ATOM 754 O O . THR A 1 100 ? 1.487 3.737 -25.436 1.00 84.88 100 THR A O 1
ATOM 757 N N . TRP A 1 101 ? 3.736 3.710 -25.372 1.00 77.00 101 TRP A N 1
ATOM 758 C CA . TRP A 1 101 ? 3.934 4.920 -26.159 1.00 77.00 101 TRP A CA 1
ATOM 759 C C . TRP A 1 101 ? 4.313 4.540 -27.585 1.00 77.00 101 TRP A C 1
ATOM 761 O O . TRP A 1 101 ? 5.284 3.823 -27.817 1.00 77.00 101 TRP A O 1
ATOM 771 N N . LYS A 1 102 ? 3.515 4.998 -28.552 1.00 73.44 102 LYS A N 1
ATOM 772 C CA . LYS A 1 102 ? 3.813 4.820 -29.974 1.00 73.44 102 LYS A CA 1
ATOM 773 C C . LYS A 1 102 ? 4.728 5.950 -30.425 1.00 73.44 102 LYS A C 1
ATOM 775 O O . LYS A 1 102 ? 4.326 7.111 -30.386 1.00 73.44 102 LYS A O 1
ATOM 780 N N . VAL A 1 103 ? 5.925 5.606 -30.892 1.00 62.75 103 VAL A N 1
ATOM 781 C CA . VAL A 1 103 ? 6.820 6.547 -31.572 1.00 62.75 103 VAL A CA 1
ATOM 782 C C . VAL A 1 103 ? 6.154 6.985 -32.876 1.00 62.75 103 VAL A C 1
ATOM 784 O O . VAL A 1 103 ? 6.106 6.239 -33.853 1.00 62.75 103 VAL A O 1
ATOM 787 N N . ALA A 1 104 ? 5.602 8.195 -32.889 1.00 52.72 104 ALA A N 1
ATOM 788 C CA . ALA A 1 104 ? 4.988 8.769 -34.075 1.00 52.72 104 ALA A CA 1
ATOM 789 C C . ALA A 1 104 ? 6.074 9.334 -35.006 1.00 52.72 104 ALA A C 1
ATOM 791 O O . ALA A 1 104 ? 6.463 10.495 -34.890 1.00 52.72 104 ALA A O 1
ATOM 792 N N . HIS A 1 105 ? 6.561 8.510 -35.936 1.00 52.75 105 HIS A N 1
ATOM 793 C CA . HIS A 1 105 ? 7.363 8.963 -37.076 1.00 52.75 105 HIS A CA 1
ATOM 794 C C . HIS A 1 105 ? 6.875 8.306 -38.377 1.00 52.75 105 HIS A C 1
ATOM 796 O O . HIS A 1 105 ? 7.226 7.157 -38.654 1.00 52.75 105 HIS A O 1
ATOM 802 N N . PRO A 1 106 ? 6.070 9.008 -39.201 1.00 46.62 106 PRO A N 1
ATOM 803 C CA . PRO A 1 106 ? 5.586 8.502 -40.484 1.00 46.62 106 PRO A CA 1
ATOM 804 C C . PRO A 1 106 ? 6.686 8.584 -41.563 1.00 46.62 106 PRO A C 1
ATOM 806 O O . PRO A 1 106 ? 6.542 9.274 -42.569 1.00 46.62 106 PRO A O 1
ATOM 809 N N . GLY A 1 107 ? 7.813 7.898 -41.346 1.00 50.88 107 GLY A N 1
ATOM 810 C CA . GLY A 1 107 ? 8.934 7.889 -42.287 1.00 50.88 107 GLY A CA 1
ATOM 811 C C . GLY A 1 107 ? 10.233 7.278 -41.753 1.00 50.88 107 GLY A C 1
ATOM 812 O O . GLY A 1 107 ? 11.034 7.968 -41.135 1.00 50.88 107 GLY A O 1
ATOM 813 N N . ARG A 1 108 ? 10.479 6.003 -42.087 1.00 53.84 108 ARG A N 1
ATOM 814 C CA . ARG A 1 108 ? 11.815 5.366 -42.189 1.00 53.84 108 ARG A CA 1
ATOM 815 C C . ARG A 1 108 ? 12.795 5.593 -41.015 1.00 53.84 108 ARG A C 1
ATOM 817 O O . ARG A 1 108 ? 13.955 5.938 -41.233 1.00 53.84 108 ARG A O 1
ATOM 824 N N . ALA A 1 109 ? 12.380 5.268 -39.788 1.00 53.88 109 ALA A N 1
ATOM 825 C CA . ALA A 1 109 ? 13.288 5.210 -38.630 1.00 53.88 109 ALA A CA 1
ATOM 826 C C . ALA A 1 109 ? 14.493 4.255 -38.826 1.00 53.88 109 ALA A C 1
ATOM 828 O O . ALA A 1 109 ? 15.533 4.459 -38.213 1.00 53.88 109 ALA A O 1
ATOM 829 N N . TRP A 1 110 ? 14.388 3.271 -39.731 1.00 55.00 110 TRP A N 1
ATOM 830 C CA . TRP A 1 110 ? 15.442 2.304 -40.090 1.00 55.00 110 TRP A CA 1
ATOM 831 C C . TRP A 1 110 ? 16.792 2.929 -40.493 1.00 55.00 110 TRP A C 1
ATOM 833 O O . TRP A 1 110 ? 17.835 2.308 -40.312 1.00 55.00 110 TRP A O 1
ATOM 843 N N . ASN A 1 111 ? 16.784 4.169 -40.997 1.00 56.03 111 ASN A N 1
ATOM 844 C CA . ASN A 1 111 ? 17.995 4.894 -41.402 1.00 56.03 111 ASN A CA 1
ATOM 845 C C . ASN A 1 111 ? 18.476 5.905 -40.334 1.00 56.03 111 ASN A C 1
ATOM 847 O O . ASN A 1 111 ? 19.386 6.688 -40.595 1.00 56.03 111 ASN A O 1
ATOM 851 N N . SER A 1 112 ? 17.859 5.928 -39.146 1.00 58.62 112 SER A N 1
ATOM 852 C CA . SER A 1 112 ? 18.210 6.808 -38.022 1.00 58.62 112 SER A CA 1
ATOM 853 C C . SER A 1 112 ? 18.865 5.997 -36.904 1.00 58.62 112 SER A C 1
ATOM 855 O O . SER A 1 112 ? 18.180 5.340 -36.128 1.00 58.62 112 SER A O 1
ATOM 857 N N . ALA A 1 113 ? 20.196 6.063 -36.798 1.00 65.06 113 ALA A N 1
ATOM 858 C CA . ALA A 1 113 ? 20.982 5.200 -35.906 1.00 65.06 113 ALA A CA 1
ATOM 859 C C . ALA A 1 113 ? 20.667 5.337 -34.398 1.00 65.06 113 ALA A C 1
ATOM 861 O O . ALA A 1 113 ? 21.067 4.479 -33.614 1.00 65.06 113 ALA A O 1
ATOM 862 N N . ARG A 1 114 ? 19.982 6.406 -33.979 1.00 76.81 114 ARG A N 1
ATOM 863 C CA . ARG A 1 114 ? 19.505 6.642 -32.609 1.00 76.81 114 ARG A CA 1
ATOM 864 C C . ARG A 1 114 ? 18.295 7.572 -32.656 1.00 76.81 114 ARG A C 1
ATOM 866 O O . ARG A 1 114 ? 18.295 8.530 -33.427 1.00 76.81 114 ARG A O 1
ATOM 873 N N . GLN A 1 115 ? 17.287 7.293 -31.840 1.00 78.00 115 GLN A N 1
ATOM 874 C CA . GLN A 1 115 ? 16.112 8.142 -31.643 1.0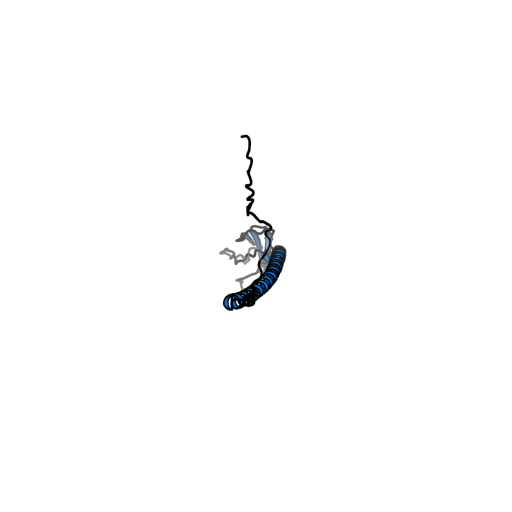0 78.00 115 GLN A CA 1
ATOM 875 C C . GLN A 1 115 ? 15.709 8.133 -30.160 1.00 78.00 115 GLN A C 1
ATOM 877 O O . GLN A 1 115 ? 15.995 7.175 -29.438 1.00 78.00 115 GLN A O 1
ATOM 882 N N . GLU A 1 116 ? 15.086 9.221 -29.707 1.00 82.06 116 GLU A N 1
ATOM 883 C CA . GLU A 1 116 ? 14.819 9.494 -28.291 1.00 82.06 116 GLU A CA 1
ATOM 884 C C . GLU A 1 116 ? 13.440 10.137 -28.101 1.00 82.06 116 GLU A C 1
ATOM 886 O O . GLU A 1 116 ? 12.974 10.895 -28.956 1.00 82.06 116 GLU A O 1
ATOM 891 N N . ALA A 1 117 ? 12.790 9.857 -26.971 1.00 83.62 117 ALA A N 1
ATOM 892 C CA . ALA A 1 117 ? 11.565 10.527 -26.539 1.00 83.62 117 ALA A CA 1
ATOM 893 C C . ALA A 1 117 ? 11.483 10.582 -25.010 1.00 83.62 117 ALA A C 1
ATOM 895 O O . ALA A 1 117 ? 11.849 9.621 -24.339 1.00 83.62 117 ALA A O 1
ATOM 896 N N . TYR A 1 118 ? 10.946 11.676 -24.471 1.00 88.69 118 TYR A N 1
ATOM 897 C CA . TYR A 1 118 ? 10.716 11.848 -23.036 1.00 88.69 118 TYR A CA 1
ATOM 898 C C . TYR A 1 118 ? 9.250 11.574 -22.697 1.00 88.69 118 TYR A C 1
ATOM 900 O O . TYR A 1 118 ? 8.339 12.031 -23.392 1.00 88.69 118 TYR A O 1
ATOM 908 N N . ILE A 1 119 ? 9.028 10.799 -21.639 1.00 87.81 119 ILE A N 1
ATOM 909 C CA . ILE A 1 119 ? 7.717 10.312 -21.211 1.00 87.81 119 ILE A CA 1
ATOM 910 C C . ILE A 1 119 ? 7.457 10.789 -19.789 1.00 87.81 119 ILE A C 1
ATOM 912 O O . ILE A 1 119 ? 8.137 10.362 -18.860 1.00 87.81 119 ILE A O 1
ATOM 916 N N . LYS A 1 120 ? 6.432 11.626 -19.619 1.00 90.81 120 LYS A N 1
ATOM 917 C CA . LYS A 1 120 ? 5.942 12.042 -18.301 1.00 90.81 120 LYS A CA 1
ATOM 918 C C . LYS A 1 120 ? 5.118 10.937 -17.660 1.00 90.81 120 LYS A C 1
ATOM 920 O O . LYS A 1 120 ? 4.234 10.371 -18.306 1.00 90.81 120 LYS A O 1
ATOM 925 N N . PHE A 1 121 ? 5.395 10.668 -16.391 1.00 89.25 121 PHE A N 1
ATOM 926 C CA . PHE A 1 121 ? 4.609 9.753 -15.577 1.00 89.25 121 PHE A CA 1
ATOM 927 C C . PHE A 1 121 ? 3.224 10.348 -15.285 1.00 89.25 121 PHE A C 1
ATOM 929 O O . PHE A 1 121 ? 3.065 11.558 -15.114 1.00 89.25 121 PHE A O 1
ATOM 936 N N . ALA A 1 122 ? 2.211 9.492 -15.164 1.00 86.19 122 ALA A N 1
ATOM 937 C CA . ALA A 1 122 ? 0.870 9.881 -14.731 1.00 86.19 122 ALA A CA 1
ATOM 938 C C . ALA A 1 122 ? 0.815 10.256 -13.235 1.00 86.19 122 ALA A C 1
ATOM 940 O O . ALA A 1 122 ? -0.183 10.809 -12.766 1.00 86.19 122 ALA A O 1
ATOM 941 N N . LYS A 1 123 ? 1.869 9.930 -12.471 1.00 84.94 123 LYS A N 1
ATOM 942 C CA . LYS A 1 123 ? 2.038 10.242 -11.046 1.00 84.94 123 LYS A CA 1
ATOM 943 C C . LYS A 1 123 ? 3.504 10.548 -10.750 1.00 84.94 123 LYS A C 1
ATOM 945 O O . LYS A 1 123 ? 4.380 9.800 -11.168 1.00 84.94 123 LYS A O 1
ATOM 950 N N . ASN A 1 124 ? 3.753 11.585 -9.956 1.00 83.75 124 ASN A N 1
ATOM 951 C CA . ASN A 1 124 ? 5.095 11.896 -9.467 1.00 83.75 124 ASN A CA 1
ATOM 952 C C . ASN A 1 124 ? 5.566 10.818 -8.476 1.00 83.75 124 ASN A C 1
ATOM 954 O O . ASN A 1 124 ? 4.789 10.354 -7.634 1.00 83.75 124 ASN A O 1
ATOM 958 N N . PHE A 1 125 ? 6.847 10.466 -8.530 1.00 84.06 125 PHE A N 1
ATOM 959 C CA . PHE A 1 125 ? 7.486 9.548 -7.585 1.00 84.06 125 PHE A CA 1
ATOM 960 C C . PHE A 1 125 ? 8.204 10.317 -6.460 1.00 84.06 125 PHE A C 1
ATOM 962 O O . PHE A 1 125 ? 8.521 11.494 -6.594 1.00 84.06 125 PHE A O 1
ATOM 969 N 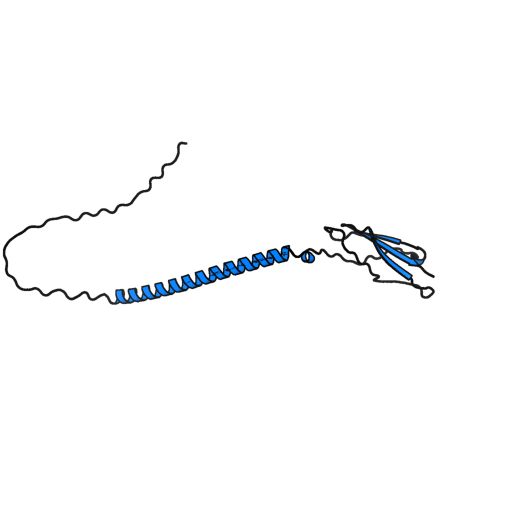N . MET A 1 126 ? 8.483 9.657 -5.329 1.00 82.12 126 MET A N 1
ATOM 970 C CA . MET A 1 126 ? 9.273 10.257 -4.233 1.00 82.12 126 MET A CA 1
ATOM 971 C C . MET A 1 126 ? 10.795 10.148 -4.449 1.00 82.12 126 MET A C 1
ATOM 973 O O . MET A 1 126 ? 11.569 10.808 -3.763 1.00 82.12 126 MET A O 1
ATOM 977 N N . MET A 1 127 ? 11.219 9.288 -5.374 1.00 83.38 127 MET A N 1
ATOM 978 C CA . MET A 1 127 ? 12.598 9.057 -5.815 1.00 83.38 127 MET A CA 1
ATOM 979 C C . MET A 1 127 ? 12.553 8.450 -7.223 1.00 83.38 127 MET A C 1
ATOM 981 O O . MET A 1 127 ? 11.527 7.871 -7.585 1.00 83.38 127 MET A O 1
ATOM 985 N N . ALA A 1 128 ? 13.625 8.578 -8.009 1.00 88.06 128 ALA A N 1
ATOM 986 C CA . ALA A 1 128 ? 13.652 8.076 -9.385 1.00 88.06 128 ALA A CA 1
ATOM 987 C C . ALA A 1 128 ? 13.311 6.565 -9.432 1.00 88.06 128 ALA A C 1
ATOM 989 O O . ALA A 1 128 ? 13.967 5.775 -8.742 1.00 88.06 128 ALA A O 1
ATOM 990 N N . PRO A 1 129 ? 12.273 6.139 -10.179 1.00 90.31 129 PRO A N 1
ATOM 991 C CA . PRO A 1 129 ? 11.809 4.758 -10.171 1.00 90.31 129 PRO A CA 1
ATOM 992 C C . PRO A 1 129 ? 12.731 3.839 -10.978 1.00 90.31 129 PRO A C 1
ATOM 994 O O . PRO A 1 129 ? 13.423 4.256 -11.905 1.00 90.31 129 PRO A O 1
ATOM 997 N N . LYS A 1 130 ? 12.689 2.533 -10.693 1.00 90.62 130 LYS A N 1
ATOM 998 C CA . LYS A 1 130 ? 13.337 1.541 -11.557 1.00 90.62 130 LYS A CA 1
ATOM 999 C C . LYS A 1 130 ? 12.467 1.278 -12.789 1.00 90.62 130 LYS A C 1
ATOM 1001 O O . LYS A 1 130 ? 11.561 0.448 -12.742 1.00 90.62 130 LYS A O 1
ATOM 1006 N N . VAL A 1 131 ? 12.766 1.956 -13.892 1.00 90.62 131 VAL A N 1
ATOM 1007 C CA . VAL A 1 131 ? 12.090 1.739 -15.180 1.00 90.62 131 VAL A CA 1
ATOM 1008 C C . VAL A 1 131 ? 12.556 0.424 -15.825 1.00 90.62 131 VAL A C 1
ATOM 1010 O O . VAL A 1 131 ? 13.682 -0.033 -15.638 1.00 90.62 131 VAL A O 1
ATOM 1013 N N . THR A 1 132 ? 11.663 -0.226 -16.570 1.00 91.06 132 THR A N 1
ATOM 1014 C CA . THR A 1 132 ? 11.962 -1.353 -17.466 1.00 91.06 132 THR A CA 1
ATOM 1015 C C . THR A 1 132 ? 11.206 -1.115 -18.767 1.00 91.06 132 THR A C 1
ATOM 1017 O O . THR A 1 132 ? 10.035 -0.746 -18.727 1.00 91.06 132 THR A O 1
ATOM 1020 N N . VAL A 1 133 ? 11.870 -1.294 -19.910 1.00 88.88 133 VAL A N 1
ATOM 1021 C CA . VAL A 1 133 ? 11.317 -0.979 -21.235 1.00 88.88 133 VAL A CA 1
ATOM 1022 C C . VAL A 1 133 ? 11.284 -2.245 -22.085 1.00 88.88 133 VAL A C 1
ATOM 1024 O O . VAL A 1 133 ? 12.227 -3.033 -22.058 1.00 88.88 133 VAL A O 1
ATOM 1027 N N . THR A 1 134 ? 10.203 -2.448 -22.835 1.00 87.00 134 THR A N 1
ATOM 1028 C CA . THR A 1 134 ? 10.011 -3.600 -23.725 1.00 87.00 134 THR A CA 1
ATOM 1029 C C . THR A 1 134 ? 9.400 -3.165 -25.057 1.00 87.00 134 THR A C 1
ATOM 1031 O O . THR A 1 134 ? 8.753 -2.122 -25.158 1.00 87.00 134 THR A O 1
ATOM 1034 N N . LEU A 1 135 ? 9.609 -3.971 -26.100 1.00 85.12 135 LEU A N 1
ATOM 1035 C CA . LEU A 1 135 ? 8.984 -3.785 -27.409 1.00 85.12 135 LEU A CA 1
ATOM 1036 C C . LEU A 1 135 ? 7.624 -4.495 -27.432 1.00 85.12 135 LEU A C 1
ATOM 1038 O O . LEU A 1 135 ? 7.557 -5.702 -27.223 1.00 85.12 135 LEU A O 1
ATOM 1042 N N . ASN A 1 136 ? 6.552 -3.743 -27.694 1.00 85.50 136 ASN A N 1
ATOM 1043 C CA . ASN A 1 136 ? 5.182 -4.268 -27.810 1.00 85.50 136 ASN A CA 1
ATOM 1044 C C . ASN A 1 136 ? 4.802 -4.577 -29.278 1.00 85.50 136 ASN A C 1
ATOM 1046 O O . ASN A 1 136 ? 4.017 -5.475 -29.559 1.00 85.50 136 ASN A O 1
ATOM 1050 N N . LEU A 1 137 ? 5.397 -3.853 -30.232 1.00 80.00 137 LEU A N 1
ATOM 1051 C CA . LEU A 1 137 ? 5.255 -4.084 -31.670 1.00 80.00 137 LEU A CA 1
ATOM 1052 C C . LEU A 1 137 ? 6.573 -3.732 -32.368 1.00 80.00 137 LEU A C 1
ATOM 1054 O O . LEU A 1 137 ? 7.212 -2.743 -32.011 1.00 80.00 137 LEU A O 1
ATOM 1058 N N . VAL A 1 138 ? 6.945 -4.519 -33.376 1.00 78.94 138 VAL A N 1
ATOM 1059 C CA . VAL A 1 138 ? 8.031 -4.228 -34.319 1.00 78.94 138 VAL A CA 1
ATOM 1060 C C . VAL A 1 138 ? 7.510 -4.524 -35.720 1.00 78.94 138 VAL A C 1
ATOM 1062 O O . VAL A 1 138 ? 6.894 -5.564 -35.935 1.00 78.94 138 VAL A O 1
ATOM 1065 N N . ASP A 1 139 ? 7.771 -3.611 -36.649 1.00 78.25 139 ASP A N 1
ATOM 1066 C CA . ASP A 1 139 ? 7.619 -3.815 -38.089 1.00 78.25 139 ASP A CA 1
ATOM 1067 C C . ASP A 1 139 ? 9.023 -3.734 -38.705 1.00 78.25 139 ASP A C 1
ATOM 1069 O O . ASP A 1 139 ? 9.798 -2.835 -38.361 1.00 78.25 139 ASP A O 1
ATOM 1073 N N . ALA A 1 140 ? 9.392 -4.725 -39.514 1.00 75.75 140 ALA A N 1
ATOM 1074 C CA . ALA A 1 140 ? 10.755 -4.926 -39.994 1.00 75.75 140 ALA A CA 1
ATOM 1075 C C . ALA A 1 140 ? 10.760 -5.674 -41.329 1.00 75.75 140 ALA A C 1
ATOM 1077 O O . ALA A 1 140 ? 10.054 -6.668 -41.501 1.00 75.75 140 ALA A O 1
ATOM 1078 N N . ASP A 1 141 ? 11.592 -5.214 -42.262 1.00 74.06 141 ASP A N 1
ATOM 1079 C CA . ASP A 1 141 ? 11.713 -5.830 -43.579 1.00 74.06 141 ASP A CA 1
ATOM 1080 C C . ASP A 1 141 ? 12.556 -7.116 -43.532 1.00 74.06 141 ASP A C 1
ATOM 1082 O O . ASP A 1 141 ? 13.637 -7.159 -42.944 1.00 74.06 141 ASP A O 1
ATOM 1086 N N . HIS A 1 142 ? 12.071 -8.152 -44.215 1.00 81.88 142 HIS A N 1
ATOM 1087 C CA . HIS A 1 142 ? 12.708 -9.462 -44.351 1.00 81.88 142 HIS A CA 1
ATOM 1088 C C . HIS A 1 142 ? 14.067 -9.445 -45.077 1.00 81.88 142 HIS A C 1
ATOM 1090 O O . HIS A 1 142 ? 14.804 -10.427 -45.007 1.00 81.88 142 HIS A O 1
ATOM 1096 N N . GLY A 1 143 ? 14.406 -8.351 -45.770 1.00 80.69 143 GLY A N 1
ATOM 1097 C CA . GLY A 1 143 ? 15.667 -8.194 -46.500 1.00 80.69 143 GLY A CA 1
ATOM 1098 C C . GLY A 1 143 ? 16.911 -7.943 -45.635 1.00 80.69 143 GLY A C 1
ATOM 1099 O O . GLY A 1 143 ? 18.010 -7.923 -46.184 1.00 80.69 143 GLY A O 1
ATOM 1100 N N . TYR A 1 144 ? 16.767 -7.746 -44.318 1.00 76.94 144 TYR A N 1
ATOM 1101 C CA . TYR A 1 144 ? 17.848 -7.291 -43.433 1.00 76.94 144 TYR A CA 1
ATOM 1102 C C . TYR A 1 144 ? 17.876 -8.009 -42.078 1.00 76.94 144 TYR A C 1
ATOM 1104 O O . TYR A 1 144 ? 16.881 -8.564 -41.611 1.00 76.94 144 TYR A O 1
ATOM 1112 N N . ASN A 1 145 ? 19.016 -7.939 -41.384 1.00 81.81 145 ASN A N 1
ATOM 1113 C CA . ASN A 1 145 ? 19.130 -8.464 -40.023 1.00 81.81 145 ASN A CA 1
ATOM 1114 C C . ASN A 1 145 ? 18.453 -7.536 -39.002 1.00 81.81 145 ASN A C 1
ATOM 1116 O O . ASN A 1 145 ? 18.889 -6.403 -38.800 1.00 81.81 145 ASN A O 1
ATOM 1120 N N . LEU A 1 146 ? 17.445 -8.036 -38.282 1.00 80.19 146 LEU A N 1
ATOM 1121 C CA . LEU A 1 146 ? 16.775 -7.269 -37.232 1.00 80.19 146 LEU A CA 1
ATOM 1122 C C . LEU A 1 146 ? 17.669 -7.098 -35.993 1.00 80.19 146 LEU A C 1
ATOM 1124 O O . LEU A 1 146 ? 17.892 -8.043 -35.235 1.00 80.19 146 LEU A O 1
ATOM 1128 N N . ARG A 1 147 ? 18.148 -5.871 -35.755 1.00 80.25 147 ARG A N 1
ATOM 1129 C CA . ARG A 1 147 ? 18.878 -5.487 -34.537 1.00 80.25 147 ARG A CA 1
ATOM 1130 C C . ARG A 1 147 ? 18.252 -4.237 -33.928 1.00 80.25 147 ARG A C 1
ATOM 1132 O O . ARG A 1 147 ? 18.364 -3.152 -34.496 1.00 80.25 147 ARG A O 1
ATOM 1139 N N . ILE A 1 148 ? 17.607 -4.399 -32.773 1.00 79.94 148 ILE A N 1
ATOM 1140 C CA . ILE A 1 148 ? 17.020 -3.302 -31.994 1.00 79.94 148 ILE A CA 1
ATOM 1141 C C . ILE A 1 148 ? 17.528 -3.376 -30.553 1.00 79.94 148 ILE A C 1
ATOM 1143 O O . ILE A 1 148 ? 17.489 -4.439 -29.934 1.00 79.94 148 ILE A O 1
ATOM 1147 N N . ALA A 1 149 ? 17.947 -2.236 -30.009 1.00 84.81 149 ALA A N 1
ATOM 1148 C CA . ALA A 1 149 ? 18.124 -2.018 -28.579 1.00 84.81 149 ALA A CA 1
ATOM 1149 C C . ALA A 1 149 ? 17.172 -0.907 -28.114 1.00 84.81 149 ALA A C 1
ATOM 1151 O O . ALA A 1 149 ? 17.032 0.113 -28.789 1.00 84.81 149 ALA A O 1
ATOM 1152 N N . VAL A 1 150 ? 16.535 -1.096 -26.957 1.00 86.50 150 VAL A N 1
ATOM 1153 C CA . VAL A 1 150 ? 15.693 -0.086 -26.296 1.00 86.50 150 VAL A CA 1
ATOM 1154 C C . VAL A 1 150 ? 16.057 -0.049 -24.821 1.00 86.50 150 VAL A C 1
ATOM 1156 O O . VAL A 1 150 ? 16.180 -1.101 -24.193 1.00 86.50 150 VAL A O 1
ATOM 1159 N N . TYR A 1 151 ? 16.235 1.145 -24.267 1.00 88.69 151 TYR A N 1
ATOM 1160 C CA . TYR A 1 151 ? 16.567 1.339 -22.859 1.00 88.69 151 TYR A CA 1
ATOM 1161 C C . TYR A 1 151 ? 16.084 2.703 -22.361 1.00 88.69 151 TYR A C 1
ATOM 1163 O O . TYR A 1 151 ? 15.916 3.649 -23.132 1.00 88.69 151 TYR A O 1
ATOM 1171 N N . SER A 1 152 ? 15.858 2.800 -21.053 1.00 92.06 152 SER A N 1
ATOM 1172 C CA . SER A 1 152 ? 15.593 4.071 -20.381 1.00 92.06 152 SER A CA 1
ATOM 1173 C C . SER A 1 152 ? 16.892 4.841 -20.149 1.00 92.06 152 SER A C 1
ATOM 1175 O O . SER A 1 152 ? 17.867 4.270 -19.655 1.00 92.06 152 SER A O 1
ATOM 1177 N N . THR A 1 153 ? 16.877 6.133 -20.444 1.00 92.06 153 THR A N 1
ATOM 1178 C CA . THR A 1 153 ? 17.868 7.132 -20.033 1.00 92.06 153 THR A CA 1
ATOM 1179 C C . THR A 1 153 ? 17.194 8.147 -19.106 1.00 92.06 153 THR A C 1
ATOM 1181 O O . THR A 1 153 ? 15.971 8.148 -18.982 1.00 92.06 153 THR A O 1
ATOM 1184 N N . ASP A 1 154 ? 17.982 8.981 -18.425 1.00 92.19 154 ASP A N 1
ATOM 1185 C CA . ASP A 1 154 ? 17.502 10.243 -17.831 1.00 92.19 154 ASP A CA 1
ATOM 1186 C C . ASP A 1 154 ? 16.215 10.096 -16.988 1.00 92.19 154 ASP A C 1
ATOM 1188 O O . ASP A 1 154 ? 15.226 10.797 -17.181 1.00 92.19 154 ASP A O 1
ATOM 1192 N N . VAL A 1 155 ? 16.213 9.103 -16.091 1.00 91.88 155 VAL A N 1
ATOM 1193 C CA . VAL A 1 155 ? 15.072 8.775 -15.226 1.00 91.88 155 VAL A CA 1
ATOM 1194 C C . VAL A 1 155 ? 15.064 9.703 -14.012 1.00 91.88 155 VAL A C 1
ATOM 1196 O O . VAL A 1 155 ? 15.988 9.642 -13.196 1.00 91.88 155 VAL A O 1
ATOM 1199 N N . ASP A 1 156 ? 14.013 10.507 -13.851 1.00 91.88 156 ASP A N 1
ATOM 1200 C CA . ASP A 1 156 ? 13.814 11.362 -12.676 1.00 91.88 156 ASP A CA 1
ATOM 1201 C C . ASP A 1 156 ? 12.506 11.016 -11.923 1.00 91.88 156 ASP A C 1
ATOM 1203 O O . ASP A 1 156 ? 12.059 9.870 -11.943 1.00 91.88 156 ASP A O 1
ATOM 1207 N N . ILE A 1 157 ? 11.931 11.949 -11.158 1.00 89.25 157 ILE A N 1
ATOM 1208 C CA . ILE A 1 157 ? 10.690 11.741 -10.388 1.00 89.25 157 ILE A CA 1
ATOM 1209 C C . ILE A 1 157 ? 9.400 12.129 -11.135 1.00 89.25 157 ILE A C 1
ATOM 1211 O O . ILE A 1 157 ? 8.307 11.894 -10.610 1.00 89.25 157 ILE A O 1
ATOM 1215 N N . TYR A 1 158 ? 9.511 12.704 -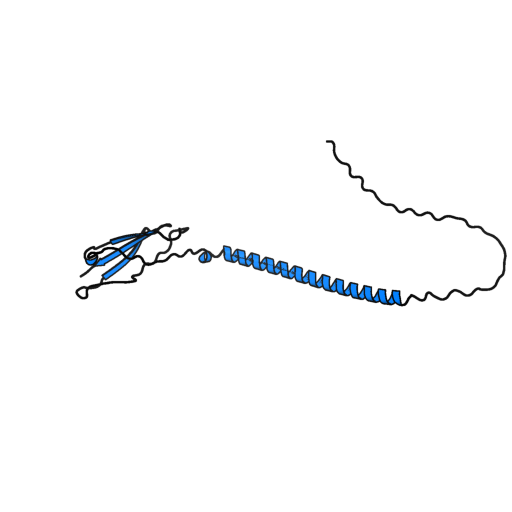12.332 1.00 90.06 158 TYR A N 1
ATOM 1216 C CA . TYR A 1 158 ? 8.418 13.238 -13.149 1.00 90.06 158 TYR A CA 1
ATOM 1217 C C . TYR A 1 158 ? 8.360 12.608 -14.547 1.00 90.06 158 TYR A C 1
ATOM 1219 O O . TYR A 1 158 ? 7.270 12.457 -15.104 1.00 90.06 158 TYR A O 1
ATOM 1227 N N . GLU A 1 159 ? 9.509 12.242 -15.113 1.00 89.94 159 GLU A N 1
ATOM 1228 C CA . GLU A 1 159 ? 9.642 11.688 -16.455 1.00 89.94 159 GLU A CA 1
ATOM 1229 C C . GLU A 1 159 ? 10.822 10.714 -16.620 1.00 89.94 159 GLU A C 1
ATOM 1231 O O . GLU A 1 159 ? 11.637 10.480 -15.725 1.00 89.94 159 GLU A O 1
ATOM 1236 N N . VAL A 1 160 ? 10.867 10.087 -17.794 1.00 91.06 160 VAL A N 1
ATOM 1237 C CA . VAL A 1 160 ? 11.939 9.195 -18.237 1.00 91.06 160 VAL A CA 1
ATOM 1238 C C . VAL A 1 160 ? 12.234 9.418 -19.717 1.00 91.06 160 VAL A C 1
ATOM 1240 O O . VAL A 1 160 ? 11.317 9.458 -20.542 1.00 91.06 160 VAL A O 1
ATOM 1243 N N . GLY A 1 161 ? 13.517 9.513 -20.064 1.00 86.06 161 GLY A N 1
ATOM 1244 C CA . GLY A 1 161 ? 13.977 9.377 -21.441 1.00 86.06 161 GLY A CA 1
ATOM 1245 C C . GLY A 1 161 ? 13.911 7.915 -21.893 1.00 86.06 161 GLY A C 1
ATOM 1246 O O . GLY A 1 161 ? 14.334 7.003 -21.187 1.00 86.06 161 GLY A O 1
ATOM 1247 N N . ILE A 1 162 ? 13.394 7.654 -23.088 1.00 84.88 162 ILE A N 1
ATOM 1248 C CA . ILE A 1 162 ? 13.512 6.357 -23.759 1.00 84.88 162 ILE A CA 1
ATOM 1249 C C . ILE A 1 162 ? 14.378 6.563 -24.991 1.00 84.88 162 ILE A C 1
ATOM 1251 O O . ILE A 1 162 ? 14.015 7.332 -25.879 1.00 84.88 162 ILE A O 1
ATOM 1255 N N . THR A 1 163 ? 15.498 5.848 -25.057 1.00 82.62 163 THR A N 1
ATOM 1256 C CA . THR A 1 163 ? 16.335 5.773 -26.256 1.00 82.62 163 THR A CA 1
ATOM 1257 C C . THR A 1 163 ? 16.090 4.441 -26.955 1.00 82.62 163 THR A C 1
ATOM 1259 O O . THR A 1 163 ? 16.078 3.385 -26.313 1.00 82.62 163 THR A O 1
ATOM 1262 N N . TRP A 1 164 ? 15.941 4.469 -28.279 1.00 78.94 164 TRP A N 1
ATOM 1263 C CA . TRP A 1 164 ? 15.988 3.270 -29.111 1.00 78.94 164 TRP A CA 1
ATOM 1264 C C . TRP A 1 164 ? 16.984 3.424 -30.259 1.00 78.94 164 TRP A C 1
ATOM 1266 O O . TRP A 1 164 ? 17.205 4.501 -30.816 1.00 78.94 164 TRP A O 1
ATOM 1276 N N . ILE A 1 165 ? 17.610 2.300 -30.589 1.00 74.75 165 ILE A N 1
ATOM 1277 C CA . ILE A 1 165 ? 18.609 2.147 -31.640 1.00 74.75 165 ILE A CA 1
ATOM 1278 C C . ILE A 1 165 ? 18.147 0.972 -32.495 1.00 74.75 165 ILE A C 1
ATOM 1280 O O . ILE A 1 165 ? 18.061 -0.151 -31.999 1.00 74.75 165 ILE A O 1
ATOM 1284 N N . ALA A 1 166 ? 17.847 1.233 -33.764 1.00 69.62 166 ALA A N 1
ATOM 1285 C CA . ALA A 1 166 ? 17.584 0.214 -34.773 1.00 69.62 166 ALA A CA 1
ATOM 1286 C C . ALA A 1 166 ? 18.684 0.301 -35.836 1.00 69.62 166 ALA A C 1
ATOM 1288 O O . ALA A 1 166 ? 18.998 1.394 -36.306 1.00 69.62 166 ALA A O 1
ATOM 1289 N N . VAL A 1 167 ? 19.288 -0.835 -36.191 1.00 63.78 167 VAL A N 1
ATOM 1290 C CA . VAL A 1 167 ? 20.370 -0.887 -37.183 1.00 63.78 167 VAL A CA 1
ATOM 1291 C C . VAL A 1 167 ? 20.098 -2.009 -38.174 1.00 63.78 167 VAL A C 1
ATOM 1293 O O . VAL A 1 167 ? 20.218 -3.184 -37.828 1.00 63.78 167 VAL A O 1
ATOM 1296 N N . GLY A 1 168 ? 19.776 -1.634 -39.410 1.00 60.72 168 GLY A N 1
ATOM 1297 C CA . GLY A 1 168 ? 19.800 -2.554 -40.541 1.00 60.72 168 GLY A CA 1
ATOM 1298 C C . GLY A 1 168 ? 21.225 -2.819 -41.019 1.00 60.72 168 GLY A C 1
ATOM 1299 O O . GLY A 1 168 ? 22.004 -1.880 -41.195 1.00 60.72 168 GLY A O 1
ATOM 1300 N N . LEU A 1 169 ? 21.531 -4.101 -41.233 1.00 51.56 169 LEU A N 1
ATOM 1301 C CA . LEU A 1 169 ? 22.707 -4.623 -41.937 1.00 51.56 169 LEU A CA 1
ATOM 1302 C C . LEU A 1 169 ? 22.242 -5.684 -42.938 1.00 51.56 169 LEU A C 1
ATOM 1304 O O . LEU A 1 169 ? 21.556 -6.637 -42.478 1.00 51.56 169 LEU A O 1
#

Foldseek 3Di:
DDDDDDDDDDDDDDDDDDDDDDDDDDDDDDDDDDDDDDDDDVVVVVVVVVVVVVVVVVVVVVVVVVVVVVVVVVVVVVVVVVVVVCVVDVVVVDDDFDDDDDDDDPDCCQPVQKDKDKAFTPDFDPWFDDDDDDDPDDDDDPVWDWDKDWDWDDTTRTIIMIMMGTYTD

Sequence (169 aa):
MPDTLKRQIVLRPEFTLNIYGGSGSGGSQTPVALPARNTVDPTVTELLVAVKELTAKVNDQQNDITALGKLVVDQQNKITALETRIKSQPWLAQTVDCGTWKVAHPGRAWNSARQEAYIKFAKNFMMAPKVTVTLNLVDADHGYNLRIAVYSTDVDIYEVGITWIAVGL

Organism: Grosmannia clavigera (strain kw1407 / UAMH 11150) (NCBI:txid655863)

Radius of gyration: 48.72 Å; chains: 1; bounding box: 74×56×142 Å

Secondary structure (DSSP, 8-state):
-----------------------------PPPPPPP-----HHHHHHHHHHHHHHHHHHHHHHHHHHHHHHHHHHHHHHHHHHHHHHT-GGGG------------SS-GGG-S-EEEEEE-SS--SS--------S-----TTS---EEEEEES--SSEEEEEEEE---